Protein AF-A0A5M3Q500-F1 (afdb_monomer_lite)

Structure (mmCIF, N/CA/C/O backbone):
data_AF-A0A5M3Q500-F1
#
_entry.id   AF-A0A5M3Q500-F1
#
loop_
_atom_site.group_PDB
_atom_site.id
_atom_site.type_symbol
_atom_site.label_atom_id
_atom_site.label_alt_id
_atom_site.label_comp_id
_atom_site.label_asym_id
_atom_site.label_entity_id
_atom_site.label_seq_id
_atom_site.pdbx_PDB_ins_code
_atom_site.Cartn_x
_atom_site.Cartn_y
_atom_site.Cartn_z
_atom_site.occupancy
_atom_site.B_iso_or_equiv
_atom_site.auth_seq_id
_atom_site.auth_comp_id
_atom_site.auth_asym_id
_atom_site.auth_atom_id
_atom_site.pdbx_PDB_model_num
ATOM 1 N N . MET A 1 1 ? -11.683 -5.885 19.297 1.00 52.16 1 MET A N 1
ATOM 2 C CA . MET A 1 1 ? -10.269 -5.670 18.908 1.00 52.16 1 MET A CA 1
ATOM 3 C C . MET A 1 1 ? -10.220 -4.469 17.975 1.00 52.16 1 MET A C 1
ATOM 5 O O . MET A 1 1 ? -10.886 -4.505 16.950 1.00 52.16 1 MET A O 1
ATOM 9 N N . ASN A 1 2 ? -9.527 -3.386 18.337 1.00 64.31 2 ASN A N 1
ATOM 10 C CA . ASN A 1 2 ? -9.424 -2.213 17.465 1.00 64.31 2 ASN A CA 1
ATOM 11 C C . ASN A 1 2 ? -8.360 -2.488 16.389 1.00 64.31 2 ASN A C 1
ATOM 13 O O . ASN A 1 2 ? -7.168 -2.348 16.647 1.00 64.31 2 ASN A O 1
ATOM 17 N N . ILE A 1 3 ? -8.786 -2.934 15.205 1.00 67.75 3 ILE A N 1
ATOM 18 C CA . ILE A 1 3 ? -7.905 -3.381 14.105 1.00 67.75 3 ILE A CA 1
ATOM 19 C C . ILE A 1 3 ? -6.963 -2.243 13.637 1.00 67.75 3 ILE A C 1
ATOM 21 O O . ILE A 1 3 ? -5.886 -2.492 13.100 1.00 67.75 3 ILE A O 1
ATOM 25 N N . LEU A 1 4 ? -7.321 -0.985 13.921 1.00 70.25 4 LEU A N 1
ATOM 26 C CA . LEU A 1 4 ? -6.530 0.208 13.605 1.00 70.25 4 LEU A CA 1
ATOM 27 C C . LEU A 1 4 ? -5.481 0.582 14.666 1.00 70.25 4 LEU A C 1
ATOM 29 O O . LEU A 1 4 ? -4.654 1.453 14.399 1.00 70.25 4 LEU A O 1
ATOM 33 N N . ALA A 1 5 ? -5.505 -0.033 15.853 1.00 69.19 5 ALA A N 1
ATOM 34 C CA . ALA A 1 5 ? -4.591 0.309 16.949 1.00 69.19 5 ALA A CA 1
ATOM 35 C C . ALA A 1 5 ? -3.143 -0.155 16.702 1.00 69.19 5 ALA A C 1
ATOM 37 O O . ALA A 1 5 ? -2.219 0.392 17.291 1.00 69.19 5 ALA A O 1
ATOM 38 N N . ASP A 1 6 ? -2.942 -1.122 15.804 1.00 82.19 6 ASP A N 1
ATOM 39 C CA . ASP A 1 6 ? -1.639 -1.721 15.496 1.00 82.19 6 ASP A CA 1
ATOM 40 C C . ASP A 1 6 ? -1.197 -1.401 14.055 1.00 82.19 6 ASP A C 1
ATOM 42 O O . ASP A 1 6 ? -0.780 -2.276 13.291 1.00 82.19 6 ASP A O 1
ATOM 46 N N . ILE A 1 7 ? -1.377 -0.145 13.633 1.00 87.88 7 ILE A N 1
ATOM 47 C CA . ILE A 1 7 ? -0.872 0.354 12.351 1.00 87.88 7 ILE A CA 1
ATOM 48 C C . ILE A 1 7 ? 0.092 1.521 12.582 1.00 87.88 7 ILE A C 1
ATOM 50 O O . ILE A 1 7 ? -0.233 2.509 13.242 1.00 87.88 7 ILE A O 1
ATOM 54 N N . SER A 1 8 ? 1.296 1.414 12.023 1.00 91.75 8 SER A N 1
ATOM 55 C CA . SER A 1 8 ? 2.302 2.480 12.088 1.00 91.75 8 SER A CA 1
ATOM 56 C C . SER A 1 8 ? 1.932 3.665 11.190 1.00 91.75 8 SER A C 1
ATOM 58 O O . SER A 1 8 ? 1.176 3.523 10.226 1.00 91.75 8 SER A O 1
ATOM 60 N N . ALA A 1 9 ? 2.529 4.832 11.451 1.00 89.12 9 ALA A N 1
ATOM 61 C CA . ALA A 1 9 ? 2.335 6.026 10.624 1.00 89.12 9 ALA A CA 1
ATOM 62 C C . ALA A 1 9 ? 2.656 5.771 9.137 1.00 89.12 9 ALA A C 1
ATOM 64 O O . ALA A 1 9 ? 1.854 6.110 8.273 1.00 89.12 9 ALA A O 1
ATOM 65 N N . LYS A 1 10 ? 3.760 5.067 8.843 1.00 89.94 10 LYS A N 1
ATOM 66 C CA . LYS A 1 10 ? 4.154 4.704 7.467 1.00 89.94 10 LYS A CA 1
ATOM 67 C C . LYS A 1 10 ? 3.135 3.792 6.779 1.00 89.94 10 LYS A C 1
ATOM 69 O O . LYS A 1 10 ? 2.846 3.951 5.601 1.00 89.94 10 LYS A O 1
ATOM 74 N N . GLN A 1 11 ? 2.589 2.817 7.504 1.00 93.25 11 GLN A N 1
ATOM 75 C CA . GLN A 1 11 ? 1.554 1.924 6.973 1.00 93.25 11 GLN A CA 1
ATOM 76 C C . GLN A 1 11 ? 0.251 2.682 6.695 1.00 93.25 11 GLN A C 1
ATOM 78 O O . GLN A 1 11 ? -0.377 2.458 5.664 1.00 93.25 11 GLN A O 1
ATOM 83 N N . ARG A 1 12 ? -0.131 3.605 7.585 1.00 92.19 12 ARG A N 1
ATOM 84 C CA . ARG A 1 12 ? -1.297 4.476 7.400 1.00 92.19 12 ARG A CA 1
ATOM 85 C C . ARG A 1 12 ? -1.137 5.386 6.182 1.00 92.19 12 ARG A C 1
ATOM 87 O O . ARG A 1 12 ? -2.079 5.524 5.412 1.00 92.19 12 ARG A O 1
ATOM 94 N N . GLU A 1 13 ? 0.048 5.957 5.985 1.00 90.19 13 GLU A N 1
ATOM 95 C CA . GLU A 1 13 ? 0.363 6.784 4.817 1.00 90.19 13 GLU A CA 1
ATOM 96 C C . GLU A 1 13 ? 0.242 5.991 3.509 1.00 90.19 13 GLU A C 1
ATOM 98 O O . GLU A 1 13 ? -0.420 6.440 2.580 1.00 90.19 13 GLU A O 1
ATOM 103 N N . VAL A 1 14 ? 0.784 4.771 3.451 1.00 92.88 14 VAL A N 1
ATOM 104 C CA . VAL A 1 14 ? 0.603 3.876 2.294 1.00 92.88 14 VAL A CA 1
ATOM 105 C C . VAL A 1 14 ? -0.878 3.581 2.044 1.00 92.88 14 VAL A C 1
ATOM 107 O O . VAL A 1 14 ? -1.349 3.677 0.909 1.00 92.88 14 VAL A O 1
ATOM 110 N N . MET A 1 15 ? -1.630 3.268 3.102 1.00 93.38 15 MET A N 1
ATOM 111 C CA . MET A 1 15 ? -3.058 2.974 2.988 1.00 93.38 15 MET A CA 1
ATOM 112 C C . MET A 1 15 ? -3.882 4.173 2.524 1.00 93.38 15 MET A C 1
ATOM 114 O O . MET A 1 15 ? -4.832 3.962 1.775 1.00 93.38 15 MET A O 1
ATOM 118 N N . LYS A 1 16 ? -3.506 5.411 2.876 1.00 90.94 16 LYS A N 1
ATOM 119 C CA . LYS A 1 16 ? -4.166 6.627 2.371 1.00 90.94 16 LYS A CA 1
ATOM 120 C C . LYS A 1 16 ? -4.210 6.648 0.842 1.00 90.94 16 LYS A C 1
ATOM 122 O O . LYS A 1 16 ? -5.224 7.023 0.259 1.00 90.94 16 LYS A O 1
ATOM 127 N N . TRP A 1 17 ? -3.142 6.209 0.183 1.00 91.31 17 TRP A N 1
ATOM 128 C CA . TRP A 1 17 ? -3.089 6.158 -1.277 1.00 91.31 17 TRP A CA 1
ATOM 129 C C . TRP A 1 17 ? -3.790 4.917 -1.835 1.00 91.31 17 TRP A C 1
ATOM 131 O O . TRP A 1 17 ? -4.676 5.036 -2.681 1.00 91.31 17 TRP A O 1
ATOM 141 N N . LEU A 1 18 ? -3.454 3.724 -1.335 1.00 92.88 18 LEU A N 1
ATOM 142 C CA . LEU A 1 18 ? -3.999 2.468 -1.871 1.00 92.88 18 LEU A CA 1
ATOM 143 C C . LEU A 1 18 ? -5.519 2.346 -1.678 1.00 92.88 18 LEU A C 1
ATOM 145 O O . LEU A 1 18 ? -6.215 1.830 -2.555 1.00 92.88 18 LEU A 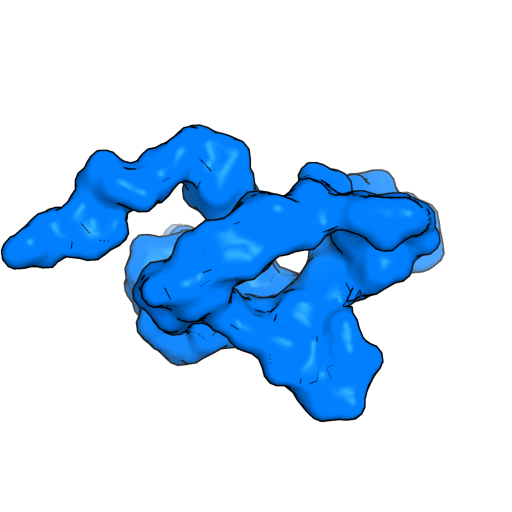O 1
ATOM 149 N N . ALA A 1 19 ? -6.063 2.855 -0.568 1.00 93.19 19 ALA A N 1
ATOM 150 C CA . ALA A 1 19 ? -7.506 2.865 -0.318 1.00 93.19 19 ALA A CA 1
ATOM 151 C C . ALA A 1 19 ? -8.276 3.738 -1.326 1.00 93.19 19 ALA A C 1
ATOM 153 O O . ALA A 1 19 ? -9.452 3.493 -1.597 1.00 93.19 19 ALA A O 1
ATOM 154 N N . ASN A 1 20 ? -7.599 4.708 -1.946 1.00 90.19 20 ASN A N 1
ATOM 155 C CA . ASN A 1 20 ? -8.142 5.568 -2.995 1.00 90.19 20 ASN A CA 1
ATOM 156 C C . ASN A 1 20 ? -7.982 4.978 -4.408 1.00 90.19 20 ASN A C 1
ATOM 158 O O . ASN A 1 20 ? -7.978 5.711 -5.393 1.00 90.19 20 ASN A O 1
ATOM 162 N N . LYS A 1 21 ? -7.906 3.642 -4.517 1.00 88.69 21 LYS A N 1
ATOM 163 C CA . LYS A 1 21 ? -7.779 2.876 -5.774 1.00 88.69 21 LYS A CA 1
ATOM 164 C C . LYS A 1 21 ? -6.460 3.092 -6.519 1.00 88.69 21 LYS A C 1
ATOM 166 O O . LYS A 1 21 ? -6.373 2.792 -7.707 1.00 88.69 21 LYS A O 1
ATOM 171 N N . TRP A 1 22 ? -5.438 3.604 -5.840 1.00 91.31 22 TRP A N 1
ATOM 172 C CA . TRP A 1 22 ? -4.090 3.645 -6.399 1.00 91.31 22 TRP A CA 1
ATOM 173 C C . TRP A 1 22 ? -3.442 2.268 -6.236 1.00 91.31 22 TRP A C 1
ATOM 175 O O . TRP A 1 22 ? -3.846 1.481 -5.375 1.00 91.31 22 TRP A O 1
ATOM 185 N N . SER A 1 23 ? -2.426 1.985 -7.046 1.00 92.19 23 SER A N 1
ATOM 186 C CA . SER A 1 23 ? -1.638 0.756 -6.963 1.00 92.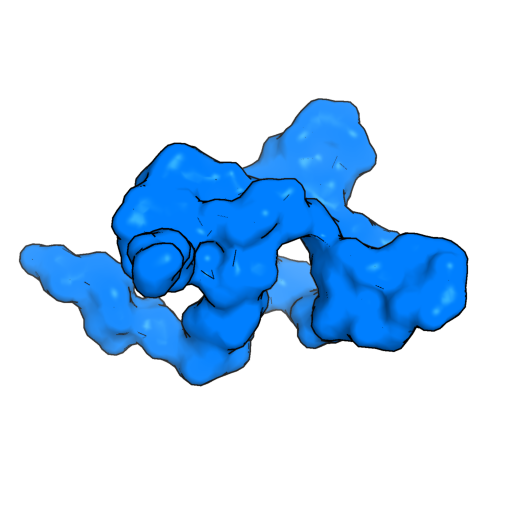19 23 SER A CA 1
ATOM 187 C C . SER A 1 23 ? -0.161 1.062 -6.712 1.00 92.19 23 SER A C 1
ATOM 189 O O . SER A 1 23 ? 0.352 2.098 -7.149 1.00 92.19 23 SER A O 1
ATOM 191 N N . ALA A 1 24 ? 0.516 0.173 -5.982 1.00 93.94 24 ALA A N 1
ATOM 192 C CA . ALA A 1 24 ? 1.964 0.199 -5.817 1.00 93.94 24 ALA A CA 1
ATOM 193 C C . ALA A 1 24 ? 2.607 -0.763 -6.815 1.00 93.94 24 ALA A C 1
ATOM 195 O O . ALA A 1 24 ? 2.363 -1.971 -6.772 1.00 93.94 24 ALA A O 1
ATOM 196 N N . GLN A 1 25 ? 3.447 -0.227 -7.691 1.00 92.50 25 GLN A N 1
ATOM 197 C CA . GLN A 1 25 ? 4.174 -0.996 -8.694 1.00 92.50 25 GLN A CA 1
ATOM 198 C C . GLN A 1 25 ? 5.627 -1.198 -8.261 1.00 92.50 25 GLN A C 1
ATOM 200 O O . GLN A 1 25 ? 6.174 -0.330 -7.571 1.00 92.50 25 GLN A O 1
ATOM 205 N N . PRO A 1 26 ? 6.270 -2.314 -8.642 1.00 90.50 26 PRO A N 1
ATOM 206 C CA . PRO A 1 26 ? 7.700 -2.488 -8.425 1.00 90.50 26 PRO A CA 1
ATOM 207 C C . PRO A 1 26 ? 8.489 -1.322 -9.035 1.00 90.50 26 PRO A C 1
ATOM 209 O O . PRO A 1 26 ? 8.224 -0.922 -10.166 1.00 90.50 26 PRO A O 1
ATOM 212 N N . SER A 1 27 ? 9.453 -0.777 -8.292 1.00 86.50 27 SER A N 1
ATOM 213 C CA . SER A 1 27 ? 10.366 0.258 -8.789 1.00 86.50 27 SER A CA 1
ATOM 214 C C . SER A 1 27 ? 11.780 -0.301 -8.928 1.00 86.50 27 SER A C 1
ATOM 216 O O . SER A 1 27 ? 12.229 -0.583 -10.034 1.00 86.50 27 SER A O 1
ATOM 218 N N . HIS A 1 28 ? 12.478 -0.504 -7.810 1.00 84.62 28 HIS A N 1
ATOM 219 C CA . HIS A 1 28 ? 13.829 -1.061 -7.776 1.00 84.62 28 HIS A CA 1
ATOM 220 C C . HIS A 1 28 ? 14.049 -1.816 -6.462 1.00 84.62 28 HIS A C 1
ATOM 222 O O . HIS A 1 28 ? 13.669 -1.343 -5.391 1.00 84.62 28 HIS A O 1
ATOM 228 N N . GLY A 1 29 ? 14.658 -3.002 -6.535 1.00 88.50 29 GLY A N 1
ATOM 229 C CA . GLY A 1 29 ? 14.858 -3.862 -5.364 1.00 88.50 29 GLY A CA 1
ATOM 230 C C . GLY A 1 29 ? 13.549 -4.141 -4.613 1.00 88.50 29 GLY A C 1
ATOM 231 O O . GLY A 1 29 ? 12.549 -4.528 -5.211 1.00 88.50 29 GLY A O 1
ATOM 232 N N . GLU A 1 30 ? 13.546 -3.913 -3.298 1.00 91.56 30 GLU A N 1
ATOM 233 C CA . GLU A 1 30 ? 12.359 -4.065 -2.439 1.00 91.56 30 GLU A CA 1
ATOM 234 C C . GLU A 1 30 ? 11.507 -2.783 -2.321 1.00 91.56 30 GLU A C 1
ATOM 236 O O . GLU A 1 30 ? 10.715 -2.646 -1.382 1.00 91.56 30 GLU A O 1
ATOM 241 N N . VAL A 1 31 ? 11.669 -1.826 -3.241 1.00 92.44 31 VAL A N 1
ATOM 242 C CA . VAL A 1 31 ? 10.944 -0.548 -3.253 1.00 92.44 31 VAL A CA 1
ATOM 243 C C . VAL A 1 31 ? 9.828 -0.569 -4.292 1.00 92.44 31 VAL A C 1
ATOM 245 O O . VAL A 1 31 ? 10.024 -0.948 -5.447 1.00 92.44 31 VAL A O 1
ATOM 248 N N . PHE A 1 32 ? 8.658 -0.104 -3.870 1.00 93.19 32 PHE A N 1
ATOM 249 C CA . PHE A 1 32 ? 7.456 0.036 -4.677 1.00 93.19 32 PHE A CA 1
ATOM 250 C C . PHE A 1 32 ? 7.051 1.502 -4.754 1.00 93.19 32 PHE A C 1
ATOM 252 O O . PHE A 1 32 ? 7.142 2.221 -3.760 1.00 93.19 32 PHE A O 1
ATOM 259 N N . THR A 1 33 ? 6.546 1.929 -5.905 1.00 92.62 33 THR A N 1
ATOM 260 C CA . THR A 1 33 ? 6.062 3.293 -6.129 1.00 92.62 33 THR A CA 1
ATOM 261 C C . THR A 1 33 ? 4.552 3.282 -6.303 1.00 92.62 33 THR A C 1
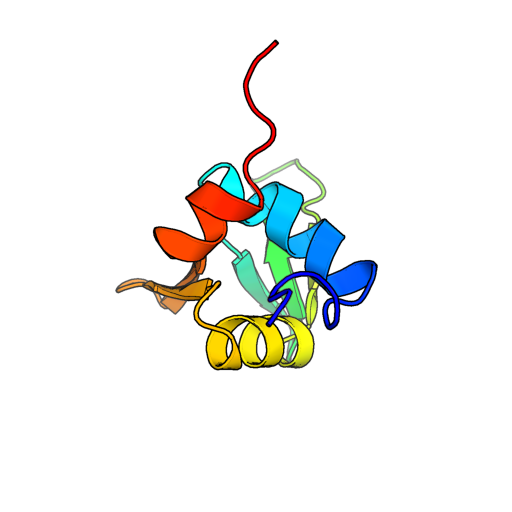ATOM 263 O O . THR A 1 33 ? 4.015 2.568 -7.145 1.00 92.62 33 THR A O 1
ATOM 266 N N . ILE A 1 34 ? 3.863 4.092 -5.506 1.00 91.19 34 ILE A N 1
ATOM 267 C CA . ILE A 1 34 ? 2.419 4.281 -5.559 1.00 91.19 34 ILE A CA 1
ATOM 268 C C . ILE A 1 34 ? 2.115 5.420 -6.536 1.00 91.19 34 ILE A C 1
ATOM 270 O O . ILE A 1 34 ? 2.502 6.566 -6.300 1.00 91.19 34 ILE A O 1
ATOM 274 N N . ASN A 1 35 ? 1.436 5.074 -7.636 1.00 77.19 35 ASN A N 1
ATOM 275 C CA . ASN A 1 35 ? 1.024 5.977 -8.722 1.00 77.19 35 ASN A CA 1
ATOM 276 C C . ASN A 1 35 ? 2.156 6.858 -9.292 1.00 77.19 35 ASN A C 1
ATOM 278 O O . ASN A 1 35 ? 2.026 8.076 -9.442 1.00 77.19 35 ASN A O 1
ATOM 282 N N . GLY A 1 36 ? 3.284 6.228 -9.615 1.00 60.03 36 GLY A N 1
ATOM 283 C CA . GLY A 1 36 ? 4.363 6.842 -10.387 1.00 60.03 36 GLY A CA 1
ATOM 284 C C . GLY A 1 36 ? 4.060 6.789 -11.883 1.00 60.03 36 GLY A C 1
ATOM 285 O O . GLY A 1 36 ? 4.635 5.977 -12.596 1.00 60.03 36 GLY A O 1
ATOM 286 N N . GLY A 1 37 ? 3.132 7.617 -12.365 1.00 56.22 37 GLY A N 1
ATOM 287 C CA . GLY A 1 37 ? 2.994 7.853 -13.806 1.00 56.22 37 GLY A CA 1
ATOM 288 C C . GLY A 1 37 ? 4.186 8.649 -14.352 1.00 56.22 37 GLY A C 1
ATOM 289 O O . GLY A 1 37 ? 4.871 9.339 -13.592 1.00 56.22 37 GLY A O 1
ATOM 290 N N . ALA A 1 38 ? 4.416 8.599 -15.669 1.00 48.50 38 ALA A N 1
ATOM 291 C CA . ALA A 1 38 ? 5.417 9.445 -16.322 1.00 48.50 38 ALA A CA 1
ATOM 292 C C . ALA A 1 38 ? 5.179 10.916 -15.922 1.00 48.50 38 ALA A C 1
ATOM 294 O O . ALA A 1 38 ? 4.101 11.458 -16.163 1.00 48.50 38 ALA A O 1
ATOM 295 N N . ASN A 1 39 ? 6.170 11.537 -15.276 1.00 56.03 39 ASN A N 1
ATOM 296 C CA . ASN A 1 39 ? 6.171 12.918 -14.764 1.00 56.03 39 ASN A CA 1
ATOM 297 C C . ASN A 1 39 ? 5.492 13.186 -13.403 1.00 56.03 39 ASN A C 1
ATOM 299 O O . ASN A 1 39 ? 5.311 14.351 -13.051 1.00 56.03 39 ASN A O 1
ATOM 303 N N . ARG A 1 40 ? 5.153 12.169 -12.596 1.00 60.72 40 ARG A N 1
ATOM 304 C CA . ARG A 1 40 ? 4.768 12.377 -11.183 1.00 60.72 40 ARG A CA 1
ATOM 305 C C . ARG A 1 40 ? 5.718 11.646 -10.245 1.00 60.72 40 ARG A C 1
ATOM 307 O O . ARG A 1 40 ? 5.987 10.461 -10.422 1.00 60.72 40 ARG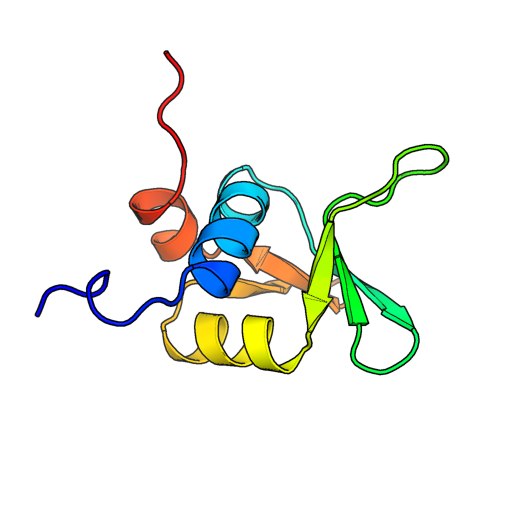 A O 1
ATOM 314 N N . GLN A 1 41 ? 6.187 12.343 -9.212 1.00 66.00 41 GLN A N 1
ATOM 315 C CA . GLN A 1 41 ? 6.938 11.718 -8.128 1.00 66.00 41 GLN A CA 1
ATOM 316 C C . GLN A 1 41 ? 5.956 10.917 -7.265 1.00 66.00 41 GLN A C 1
ATOM 318 O O . GLN A 1 41 ? 5.264 11.467 -6.411 1.00 66.00 41 GLN A O 1
ATOM 323 N N . GLY A 1 42 ? 5.823 9.625 -7.568 1.00 74.56 42 GLY A N 1
ATOM 324 C CA . GLY A 1 42 ? 4.984 8.712 -6.797 1.00 74.56 42 GLY A CA 1
ATOM 325 C C . GLY A 1 42 ? 5.540 8.496 -5.389 1.00 74.56 42 GLY A C 1
ATOM 326 O O . GLY A 1 42 ? 6.740 8.634 -5.146 1.00 74.56 42 GLY A O 1
ATOM 327 N N . VAL A 1 43 ? 4.667 8.133 -4.452 1.00 85.62 43 VAL A N 1
ATOM 328 C CA . VAL A 1 43 ? 5.078 7.838 -3.073 1.00 85.62 43 VAL A CA 1
ATOM 329 C C . VAL A 1 43 ? 5.744 6.471 -3.037 1.00 85.62 43 VAL A C 1
ATOM 331 O O . VAL A 1 43 ? 5.172 5.487 -3.500 1.00 85.62 43 VAL A O 1
ATOM 334 N N . THR A 1 44 ? 6.948 6.384 -2.480 1.00 90.88 44 THR A N 1
ATOM 335 C CA . THR A 1 44 ? 7.667 5.111 -2.371 1.00 90.88 44 THR A CA 1
ATOM 336 C C . THR A 1 44 ? 7.364 4.401 -1.059 1.00 90.88 44 THR A C 1
ATOM 338 O O . THR A 1 44 ? 7.310 5.025 0.000 1.00 90.88 44 THR A O 1
ATOM 341 N N . CYS A 1 45 ? 7.248 3.080 -1.100 1.00 93.50 45 CYS A N 1
ATOM 342 C CA . CYS A 1 45 ? 7.117 2.234 0.078 1.00 93.50 45 CYS A CA 1
ATOM 343 C C . CYS A 1 45 ? 7.938 0.948 -0.066 1.00 93.50 45 CYS A C 1
ATOM 345 O O . CYS A 1 45 ? 8.362 0.582 -1.158 1.00 93.50 45 CYS A O 1
ATOM 347 N N . SER A 1 46 ? 8.191 0.271 1.054 1.00 95.62 46 SER A N 1
ATOM 348 C CA . SER A 1 46 ? 8.952 -0.983 1.060 1.00 95.62 46 SER A CA 1
ATOM 349 C C . SER A 1 46 ? 8.040 -2.202 0.925 1.00 95.62 46 SER A C 1
ATOM 351 O O . SER A 1 46 ? 6.915 -2.198 1.438 1.00 95.62 46 SER A O 1
ATOM 353 N N . LEU A 1 47 ? 8.565 -3.291 0.359 1.00 95.56 47 LEU A N 1
ATOM 354 C CA . LEU A 1 47 ? 7.908 -4.601 0.346 1.00 95.56 47 LEU A CA 1
ATOM 355 C C . LEU A 1 47 ? 7.488 -5.046 1.753 1.00 95.56 47 LEU A C 1
ATOM 357 O O . LEU A 1 47 ? 6.406 -5.597 1.944 1.00 95.56 47 LEU A O 1
ATOM 361 N N . ARG A 1 48 ? 8.321 -4.769 2.765 1.00 95.81 48 ARG A N 1
ATOM 362 C CA . ARG A 1 48 ? 8.023 -5.080 4.169 1.00 95.81 48 ARG A CA 1
ATOM 363 C C . ARG A 1 48 ? 6.752 -4.385 4.654 1.00 95.81 48 ARG A C 1
ATOM 365 O O . ARG A 1 48 ? 5.961 -5.002 5.367 1.00 95.81 48 ARG A O 1
ATOM 372 N N . THR A 1 49 ? 6.549 -3.124 4.276 1.00 95.88 49 THR A N 1
ATOM 373 C CA . THR A 1 49 ? 5.334 -2.371 4.619 1.00 95.88 49 THR A CA 1
ATOM 374 C C . THR A 1 49 ? 4.104 -3.019 3.989 1.00 95.88 49 THR A C 1
ATOM 376 O O . THR A 1 49 ? 3.121 -3.250 4.690 1.00 95.88 49 THR A O 1
ATOM 379 N N . LEU A 1 50 ? 4.184 -3.367 2.702 1.00 96.25 50 LEU A N 1
ATOM 380 C CA . LEU A 1 50 ? 3.089 -3.987 1.952 1.00 96.25 50 LEU A CA 1
ATOM 381 C C . LEU A 1 50 ? 2.729 -5.373 2.503 1.00 96.25 50 LEU A C 1
ATOM 383 O O . LEU A 1 50 ? 1.570 -5.625 2.816 1.00 96.25 50 LEU A O 1
ATOM 387 N N . LYS A 1 51 ? 3.722 -6.228 2.774 1.00 96.38 51 LYS A N 1
ATOM 388 C CA . LYS A 1 51 ? 3.496 -7.538 3.411 1.00 96.38 51 LYS A CA 1
ATOM 389 C C . LYS A 1 51 ? 2.903 -7.428 4.816 1.00 96.38 51 LYS A C 1
ATOM 391 O O . LYS A 1 51 ? 2.123 -8.278 5.235 1.00 96.38 51 LYS A O 1
ATOM 396 N N . ALA A 1 52 ? 3.273 -6.404 5.583 1.00 95.25 52 ALA A N 1
ATOM 397 C CA . ALA A 1 52 ? 2.686 -6.195 6.904 1.00 95.25 52 ALA A CA 1
ATOM 398 C C . ALA A 1 52 ? 1.203 -5.784 6.824 1.00 95.25 52 ALA A C 1
ATOM 400 O O . ALA A 1 52 ? 0.416 -6.191 7.677 1.00 95.25 52 ALA A O 1
ATOM 401 N N . LEU A 1 53 ? 0.821 -5.010 5.804 1.00 95.56 53 LEU A N 1
ATOM 402 C CA . LEU A 1 53 ? -0.571 -4.647 5.520 1.00 95.56 53 LEU A CA 1
ATOM 403 C C . LEU A 1 53 ? -1.377 -5.837 4.977 1.00 95.56 53 LEU A C 1
ATOM 405 O O . LEU A 1 53 ? -2.526 -6.035 5.368 1.00 95.56 53 LEU A O 1
ATOM 409 N N . GLU A 1 54 ? -0.755 -6.670 4.146 1.00 96.56 54 GLU A N 1
ATOM 410 C CA . GLU A 1 54 ? -1.331 -7.911 3.622 1.00 96.56 54 GLU A CA 1
ATOM 411 C C . GLU A 1 54 ? -1.666 -8.904 4.731 1.00 96.56 54 GLU A C 1
ATOM 413 O O . GLU A 1 54 ? -2.778 -9.418 4.781 1.00 96.56 54 GLU A O 1
ATOM 418 N N . LYS A 1 55 ? -0.751 -9.104 5.688 1.00 95.00 55 LYS A N 1
ATOM 419 C CA . LYS A 1 55 ? -0.997 -9.947 6.871 1.00 95.00 55 LYS A CA 1
ATOM 420 C C . LYS A 1 55 ? -2.204 -9.495 7.696 1.00 95.00 55 LYS A C 1
ATOM 422 O O . LYS A 1 55 ? -2.786 -10.304 8.409 1.00 95.00 55 LYS A O 1
ATOM 427 N N . LYS A 1 56 ? -2.566 -8.211 7.618 1.00 93.94 56 LYS A N 1
ATOM 428 C CA . LYS A 1 56 ? -3.751 -7.628 8.268 1.00 93.94 56 LYS A CA 1
ATOM 429 C C . LYS A 1 56 ? -4.993 -7.641 7.362 1.00 93.94 56 LYS A C 1
ATOM 431 O O . LYS A 1 56 ? -6.060 -7.224 7.797 1.00 93.94 56 LYS A O 1
ATOM 436 N N . GLY A 1 57 ? -4.865 -8.105 6.118 1.00 95.25 57 GLY A N 1
ATOM 437 C CA . GLY A 1 57 ? -5.944 -8.191 5.136 1.00 95.25 57 GLY A CA 1
ATOM 438 C C . GLY A 1 57 ? -6.284 -6.871 4.443 1.00 95.25 57 GLY A C 1
ATOM 439 O O . GLY A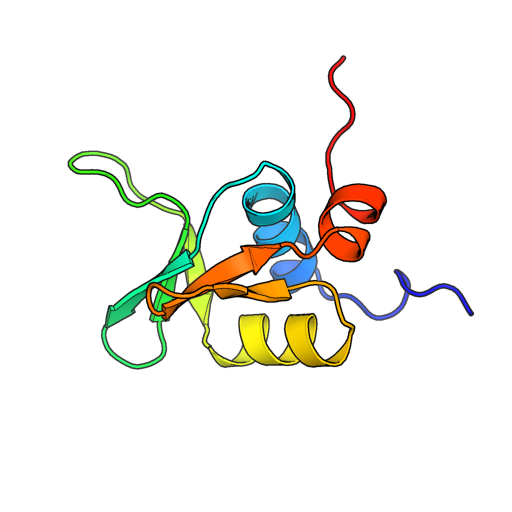 1 57 ? -7.361 -6.766 3.862 1.00 95.25 57 GLY A O 1
ATOM 440 N N . PHE A 1 58 ? -5.420 -5.852 4.505 1.00 95.62 58 PHE A N 1
ATOM 441 C CA . PHE A 1 58 ? -5.707 -4.509 3.969 1.00 95.62 58 PHE A CA 1
ATOM 442 C C . PHE A 1 58 ? -5.239 -4.292 2.526 1.00 95.62 58 PHE A C 1
ATOM 444 O O . PHE A 1 58 ? -5.755 -3.413 1.826 1.00 95.62 58 PHE A O 1
ATOM 451 N N . THR A 1 59 ? -4.271 -5.088 2.081 1.00 96.94 59 THR A N 1
ATOM 452 C CA . THR A 1 59 ? -3.701 -5.047 0.731 1.00 96.94 59 THR A CA 1
ATOM 453 C C . THR A 1 59 ? -3.526 -6.454 0.179 1.00 96.94 59 THR A C 1
ATOM 455 O O . THR A 1 59 ? -3.411 -7.406 0.946 1.00 96.94 59 THR A O 1
ATOM 458 N N . CYS A 1 60 ? -3.474 -6.577 -1.141 1.00 97.38 60 CYS A N 1
ATOM 459 C CA . CYS A 1 60 ? -3.134 -7.808 -1.848 1.00 97.38 60 CYS A CA 1
ATOM 460 C C . CYS A 1 60 ? -2.408 -7.484 -3.160 1.00 97.38 60 CYS A C 1
ATOM 462 O O . CYS A 1 60 ? -2.370 -6.327 -3.585 1.00 97.38 60 CYS A O 1
ATOM 464 N N . ILE A 1 61 ? -1.833 -8.508 -3.788 1.00 96.19 61 ILE A N 1
ATOM 465 C CA . ILE A 1 61 ? -1.292 -8.426 -5.146 1.00 96.19 61 ILE A CA 1
ATOM 466 C C . ILE A 1 61 ? -2.419 -8.738 -6.141 1.00 96.19 61 ILE A C 1
ATOM 468 O O . ILE A 1 61 ? -3.162 -9.702 -5.952 1.00 96.19 61 ILE A O 1
ATOM 472 N N . ASP A 1 62 ? -2.566 -7.920 -7.182 1.00 92.75 62 ASP A N 1
ATOM 473 C CA . ASP A 1 62 ? -3.511 -8.159 -8.274 1.00 92.75 62 ASP A CA 1
ATOM 474 C C . ASP A 1 62 ? -2.920 -9.056 -9.382 1.00 92.75 62 ASP A C 1
ATOM 476 O O . ASP A 1 62 ? -1.765 -9.479 -9.332 1.00 92.75 62 ASP A O 1
ATOM 480 N N . GLY A 1 63 ? -3.703 -9.340 -10.429 1.00 90.12 63 GLY A N 1
ATOM 481 C CA . GLY A 1 63 ? -3.253 -10.166 -11.559 1.00 90.12 63 GLY A CA 1
ATOM 482 C C . GLY A 1 63 ? -2.091 -9.581 -12.377 1.00 90.12 63 GLY A C 1
ATOM 483 O O . GLY A 1 63 ? -1.542 -10.281 -13.222 1.00 90.12 63 GLY A O 1
ATOM 484 N N . THR A 1 64 ? -1.705 -8.323 -12.141 1.00 88.50 64 THR A N 1
ATOM 485 C CA . THR A 1 64 ? -0.583 -7.647 -12.816 1.00 88.50 64 THR A CA 1
ATOM 486 C C . THR A 1 64 ? 0.697 -7.642 -11.980 1.00 88.50 64 THR A C 1
ATOM 488 O O . THR A 1 64 ? 1.724 -7.142 -12.436 1.00 88.50 64 THR A O 1
ATOM 491 N N . GLY A 1 65 ? 0.657 -8.176 -10.755 1.00 89.00 65 GLY A N 1
ATOM 492 C CA . GLY A 1 65 ? 1.771 -8.076 -9.812 1.00 89.00 65 GLY A CA 1
ATOM 493 C C . GLY A 1 65 ? 1.833 -6.732 -9.076 1.00 89.00 65 GLY A C 1
ATOM 494 O O . GLY A 1 65 ? 2.812 -6.467 -8.376 1.00 89.00 65 GLY A O 1
ATOM 495 N N . SER A 1 66 ? 0.805 -5.887 -9.208 1.00 92.06 66 SER A N 1
ATOM 496 C CA . SER A 1 66 ? 0.710 -4.615 -8.493 1.00 92.06 66 SER A CA 1
ATOM 497 C C . SER A 1 66 ? 0.055 -4.816 -7.132 1.00 92.06 66 SER A C 1
ATOM 499 O O . SER A 1 66 ? -0.881 -5.601 -6.983 1.00 92.06 66 SER A O 1
ATOM 501 N N . TRP A 1 67 ? 0.504 -4.068 -6.128 1.00 95.75 67 TRP A N 1
ATOM 502 C CA . TRP A 1 67 ? -0.155 -4.060 -4.827 1.00 95.75 67 TRP A CA 1
ATOM 503 C C . TRP A 1 67 ? -1.333 -3.099 -4.832 1.00 95.75 67 TRP A C 1
ATOM 505 O O . TRP A 1 67 ? -1.185 -1.920 -5.152 1.00 95.75 67 TRP A O 1
ATOM 515 N N . VAL A 1 68 ? -2.491 -3.591 -4.418 1.00 95.62 68 VAL A N 1
ATOM 516 C CA . VAL A 1 68 ? -3.741 -2.834 -4.343 1.00 95.62 68 VAL A CA 1
ATOM 517 C C . VAL A 1 68 ? -4.358 -2.972 -2.957 1.00 95.62 68 VAL A C 1
ATOM 519 O O . VAL A 1 68 ? -4.043 -3.896 -2.205 1.00 95.62 68 VAL A O 1
ATOM 522 N N . SER A 1 69 ? -5.246 -2.048 -2.589 1.00 96.12 69 SER A N 1
ATOM 523 C CA . SER A 1 69 ? -6.033 -2.207 -1.364 1.00 96.12 69 SER A CA 1
ATOM 524 C C . SER A 1 69 ? -7.143 -3.245 -1.555 1.00 96.12 69 SER A C 1
ATOM 526 O O . SER A 1 69 ? -7.794 -3.280 -2.601 1.00 96.12 69 SER A O 1
ATOM 528 N N . THR A 1 70 ? -7.389 -4.066 -0.534 1.00 96.31 70 THR A N 1
ATOM 529 C CA . THR A 1 70 ? -8.567 -4.945 -0.455 1.00 96.31 70 THR A CA 1
ATOM 530 C C . THR A 1 70 ? -9.832 -4.129 -0.183 1.00 96.31 70 THR A C 1
ATOM 532 O O . THR A 1 70 ? -9.773 -2.937 0.119 1.00 96.31 70 THR A O 1
ATOM 535 N N . GLU A 1 71 ? -11.003 -4.764 -0.240 1.00 94.56 71 GLU A N 1
ATOM 536 C CA . GLU A 1 71 ? -12.254 -4.097 0.144 1.00 94.56 71 GLU A CA 1
ATOM 537 C C . GLU A 1 71 ? -12.234 -3.626 1.607 1.00 94.56 71 GLU A C 1
ATOM 539 O O . GLU A 1 71 ? -12.553 -2.472 1.883 1.00 94.56 71 GLU A O 1
ATOM 544 N N . LEU A 1 72 ? -11.750 -4.467 2.529 1.00 92.81 72 LEU A N 1
ATOM 545 C CA . LEU A 1 72 ? -11.582 -4.101 3.938 1.00 92.81 72 LEU A CA 1
ATOM 546 C C . LEU A 1 72 ? -10.639 -2.900 4.109 1.00 92.81 72 LEU A C 1
ATOM 548 O O . LEU A 1 72 ? -10.944 -1.963 4.846 1.00 92.81 72 LEU A O 1
ATOM 552 N N . GLY A 1 73 ? -9.497 -2.911 3.414 1.00 92.56 73 GLY A N 1
ATOM 553 C CA . GLY A 1 73 ? -8.544 -1.805 3.448 1.00 92.56 73 GLY A CA 1
ATOM 554 C C . GLY A 1 73 ? -9.155 -0.497 2.941 1.00 92.56 73 GLY A C 1
ATOM 555 O O . GLY A 1 73 ? -8.963 0.551 3.554 1.00 92.56 73 GLY A O 1
ATOM 556 N N . ARG A 1 74 ? -9.966 -0.548 1.881 1.00 93.56 74 ARG A N 1
ATOM 557 C CA . ARG A 1 74 ? -10.697 0.629 1.397 1.00 93.56 74 ARG A CA 1
ATOM 558 C C . ARG A 1 74 ? -11.691 1.143 2.430 1.00 93.56 74 ARG A C 1
ATOM 560 O O . ARG A 1 74 ? -11.681 2.331 2.718 1.00 93.56 74 ARG A O 1
ATOM 567 N N . GLN A 1 75 ? -12.517 0.276 3.007 1.00 91.62 75 GLN A N 1
ATOM 568 C CA . GLN A 1 75 ? -13.544 0.685 3.972 1.00 91.62 75 GLN A CA 1
ATOM 569 C C . GLN A 1 75 ? -12.955 1.370 5.212 1.00 91.62 75 GLN A C 1
ATOM 571 O O . GLN A 1 75 ? -13.545 2.313 5.730 1.00 91.62 75 GLN A O 1
ATOM 576 N N . LEU A 1 76 ? -11.784 0.920 5.667 1.00 90.06 76 LEU A N 1
ATOM 577 C CA . LEU A 1 76 ? -11.146 1.440 6.876 1.00 90.06 76 LEU A CA 1
ATOM 578 C C . LEU A 1 76 ? -10.281 2.689 6.655 1.00 90.06 76 LEU A C 1
ATOM 580 O O . LEU A 1 76 ? -10.097 3.461 7.595 1.00 90.06 76 LEU A O 1
ATOM 584 N N . PHE A 1 77 ? -9.711 2.872 5.459 1.00 90.06 77 PHE A N 1
ATOM 585 C CA . PHE A 1 77 ? -8.685 3.898 5.208 1.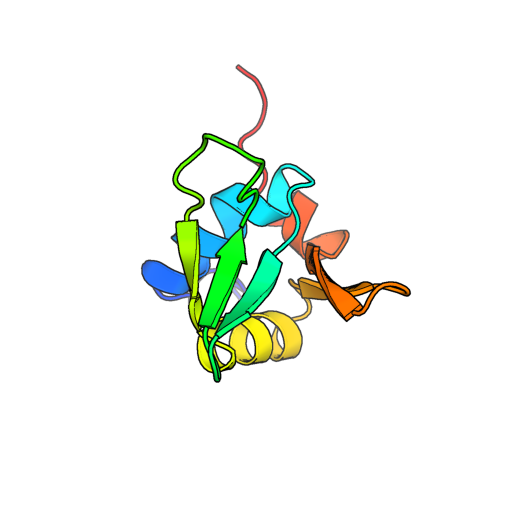00 90.06 77 PHE A CA 1
ATOM 586 C C . PHE A 1 77 ? -9.025 4.890 4.098 1.00 90.06 77 PHE A C 1
ATOM 588 O O . PHE A 1 77 ? -8.273 5.843 3.890 1.00 90.06 77 PHE A O 1
ATOM 595 N N . ARG A 1 78 ? -10.130 4.695 3.376 1.00 84.62 78 ARG A N 1
ATOM 596 C CA . ARG A 1 78 ? -10.599 5.678 2.404 1.00 84.62 78 ARG A CA 1
ATOM 597 C C . ARG A 1 78 ? -11.024 6.933 3.158 1.00 84.62 78 ARG A C 1
ATOM 599 O O . ARG A 1 78 ? -11.947 6.888 3.968 1.00 84.62 78 ARG A O 1
ATOM 606 N N . GLU A 1 79 ? -10.357 8.049 2.878 1.00 67.69 79 GLU A N 1
ATOM 607 C CA . GLU A 1 79 ? -10.881 9.363 3.250 1.00 67.69 79 GLU A CA 1
ATOM 608 C C . GLU A 1 79 ? -12.250 9.494 2.569 1.00 67.69 79 GLU A C 1
ATOM 610 O O . GLU A 1 79 ? -12.358 9.355 1.345 1.00 67.69 79 GLU A O 1
ATOM 615 N N . GLN A 1 80 ? -13.319 9.638 3.361 1.00 47.31 80 GLN A N 1
ATOM 616 C CA . GLN A 1 80 ? -14.632 9.919 2.791 1.00 47.31 80 GLN A CA 1
ATOM 617 C C . GLN A 1 80 ? -14.524 11.228 1.998 1.00 47.31 80 GLN A C 1
ATOM 619 O O . GLN A 1 80 ? -13.881 12.161 2.486 1.00 47.31 80 GLN A O 1
ATOM 624 N N . PRO A 1 81 ? -15.080 11.301 0.777 1.00 42.88 81 PRO A N 1
ATOM 625 C CA . PRO A 1 81 ? -15.146 12.570 0.073 1.00 42.88 81 PRO A CA 1
ATOM 626 C C . PRO A 1 81 ? -15.920 13.568 0.941 1.00 42.88 81 PRO A C 1
ATOM 628 O O . PRO A 1 81 ? -16.960 13.217 1.501 1.00 42.88 81 PRO A O 1
ATOM 631 N N . ILE A 1 82 ? -15.350 14.765 1.077 1.00 37.47 82 ILE A N 1
ATOM 632 C CA . ILE A 1 82 ? -16.010 15.952 1.633 1.00 37.47 82 ILE A CA 1
ATOM 633 C C . ILE A 1 82 ? -17.170 16.337 0.714 1.00 37.47 82 ILE A C 1
ATOM 635 O O . ILE A 1 82 ? -16.971 16.238 -0.521 1.00 37.47 82 ILE A O 1
#

pLDDT: mean 85.59, std 14.36, range [37.47, 97.38]

Secondary structure (DSSP, 8-state):
--TTTT--HHHHHHHHHHTTT--EEEEETTEEEES--TT--PEEEEHHHHHHHHTTTSEEE-TTS-EEE-HHHHHHHPPPP-

Sequence (82 aa):
MNILADISAKQREVMKWLANKWSAQPSHGEVFTINGGANRQGVTCSLRTLKALEKKGFTCIDGTGSWVSTELGRQLFREQPI

Radius of gyration: 12.13 Å; chains: 1; bounding box: 31×26×35 Å

Foldseek 3Di:
DPLPPPADPQLLVVLLQQLVVWWWDDDDDQKTFTPPDVPDRGDIDGVVSLVVCVVSVQWDQDPVRIIHGDPVSNVVRYDDDD

Organism: NCBI:txid418719